Protein AF-A0A450Y9B8-F1 (afdb_monomer_lite)

InterPro domains:
  IPR002560 Transposase IS204/IS1001/IS1096/IS1165, DDE domain [PF01610] (8-61)

Secondary structure (DSSP, 8-state):
--THHHHHHHHHHHHHHHHHHHHHSS-HHHHHHHHHHHH-HHHHHHHHHTT--SHHHHHHHHHHHHHHHHHHHHHHHHS---S-----

Foldseek 3Di:
DDPPVCVVVVVVVVLVVVLVVQCPDPDPVSVVVSVVCVVPVPVVVVCVVVVPDCVVVVVVVVVVVVVVVVVVVVVVVPDPDPPPPPDD

pLDDT: mean 72.21, std 13.55, range [35.41, 87.81]

Structure (mmCIF, N/CA/C/O backbone):
data_AF-A0A450Y9B8-F1
#
_entry.id   AF-A0A450Y9B8-F1
#
loop_
_atom_site.group_PDB
_atom_site.id
_atom_site.type_symbol
_atom_site.label_atom_id
_atom_site.label_alt_id
_atom_site.label_comp_id
_atom_site.label_asym_id
_atom_site.label_entity_id
_atom_site.label_seq_id
_atom_site.pdbx_PDB_ins_code
_atom_site.Cartn_x
_atom_site.Cartn_y
_atom_site.Cartn_z
_atom_site.occupancy
_atom_site.B_iso_or_equiv
_atom_site.auth_seq_id
_atom_site.auth_comp_id
_atom_site.auth_asym_id
_atom_site.auth_atom_id
_atom_site.pdbx_PDB_model_num
ATOM 1 N N . MET A 1 1 ? 11.934 1.276 -33.302 1.00 37.69 1 MET A N 1
ATOM 2 C CA . MET A 1 1 ? 10.630 1.398 -32.605 1.00 37.69 1 MET A CA 1
ATOM 3 C C . MET A 1 1 ? 10.841 1.046 -31.139 1.00 37.69 1 MET A C 1
ATOM 5 O O . MET A 1 1 ? 11.287 -0.053 -30.847 1.00 37.69 1 MET A O 1
ATOM 9 N N . SER A 1 2 ? 10.665 2.012 -30.235 1.00 44.12 2 SER A N 1
ATOM 10 C CA . SER A 1 2 ? 11.125 1.902 -28.844 1.00 44.12 2 SER A CA 1
ATOM 11 C C . SER A 1 2 ? 10.138 1.102 -27.980 1.00 44.12 2 SER A C 1
ATOM 13 O O . SER A 1 2 ? 9.040 1.571 -27.680 1.00 44.12 2 SER A O 1
ATOM 15 N N . LEU A 1 3 ? 10.531 -0.109 -27.569 1.00 55.53 3 LEU A N 1
ATOM 16 C CA . LEU A 1 3 ? 9.759 -1.017 -26.698 1.00 55.53 3 LEU A CA 1
ATOM 17 C C . LEU A 1 3 ? 9.500 -0.446 -25.285 1.00 55.53 3 LEU A C 1
ATOM 19 O O . LEU A 1 3 ? 8.633 -0.930 -24.560 1.00 55.53 3 LEU A O 1
ATOM 23 N N . MET A 1 4 ? 10.188 0.632 -24.902 1.00 51.66 4 MET A N 1
ATOM 24 C CA . MET A 1 4 ? 10.120 1.220 -23.560 1.00 51.66 4 MET A CA 1
ATOM 25 C C . MET A 1 4 ? 8.829 2.030 -23.299 1.00 51.66 4 MET A C 1
ATOM 27 O O . MET A 1 4 ? 8.431 2.220 -22.149 1.00 51.66 4 MET A O 1
ATOM 31 N N . GLY A 1 5 ? 8.127 2.465 -24.356 1.00 53.12 5 GLY A N 1
ATOM 32 C CA . GLY A 1 5 ? 6.864 3.217 -24.254 1.00 53.12 5 GLY A CA 1
ATOM 33 C C . GLY A 1 5 ? 5.619 2.347 -24.025 1.00 53.12 5 GLY A C 1
ATOM 34 O O . GLY A 1 5 ? 4.650 2.790 -23.393 1.00 53.12 5 GLY A O 1
ATOM 35 N N . LEU A 1 6 ? 5.647 1.087 -24.480 1.00 55.47 6 LEU A N 1
ATOM 36 C CA . LEU A 1 6 ? 4.541 0.144 -24.286 1.00 55.47 6 LEU A CA 1
ATOM 37 C C . LEU A 1 6 ? 4.453 -0.333 -22.832 1.00 55.47 6 LEU A C 1
ATOM 39 O O . LEU A 1 6 ? 3.359 -0.355 -22.278 1.00 55.47 6 LEU A O 1
ATOM 43 N N . CYS A 1 7 ? 5.574 -0.609 -22.160 1.00 64.69 7 CYS A N 1
ATOM 44 C CA . CYS A 1 7 ? 5.552 -1.112 -20.780 1.00 64.69 7 CYS A CA 1
ATOM 45 C C . CYS A 1 7 ? 4.909 -0.126 -19.790 1.00 64.69 7 CYS A C 1
ATOM 47 O O . CYS A 1 7 ? 4.088 -0.520 -18.961 1.00 64.69 7 CYS A O 1
ATOM 49 N N . ARG A 1 8 ? 5.218 1.175 -19.894 1.00 70.06 8 ARG A N 1
ATOM 50 C CA . ARG A 1 8 ? 4.694 2.190 -18.960 1.00 70.06 8 ARG A CA 1
ATOM 51 C C . ARG A 1 8 ? 3.206 2.478 -19.179 1.00 70.06 8 ARG A C 1
ATOM 53 O O . ARG A 1 8 ? 2.462 2.681 -18.217 1.00 70.06 8 ARG A O 1
ATOM 60 N N . SER A 1 9 ? 2.762 2.484 -20.435 1.00 78.62 9 SER A N 1
ATOM 61 C CA . SER A 1 9 ? 1.354 2.687 -20.791 1.00 78.62 9 SER A CA 1
ATOM 62 C C . SER A 1 9 ? 0.495 1.462 -20.451 1.00 78.62 9 SER A C 1
ATOM 64 O O . SER A 1 9 ? -0.586 1.620 -19.876 1.00 78.62 9 SER A O 1
ATOM 66 N N . TRP A 1 10 ? 1.002 0.248 -20.687 1.00 86.19 10 TRP A N 1
ATOM 67 C CA . TRP A 1 10 ? 0.351 -1.001 -20.284 1.00 86.19 10 TRP A CA 1
ATOM 68 C C . TRP A 1 10 ? 0.258 -1.158 -18.770 1.00 86.19 10 TRP A C 1
ATOM 70 O O . TRP A 1 10 ? -0.823 -1.464 -18.270 1.00 86.19 10 TRP A O 1
ATOM 80 N N . ALA A 1 11 ? 1.333 -0.869 -18.032 1.00 82.88 11 ALA A N 1
ATOM 81 C CA . ALA A 1 11 ? 1.319 -0.904 -16.571 1.00 82.88 11 ALA A CA 1
ATOM 82 C C . ALA A 1 11 ? 0.248 0.037 -16.000 1.00 82.88 11 ALA A C 1
ATOM 84 O O . ALA A 1 11 ? -0.551 -0.363 -15.156 1.00 82.88 11 ALA A O 1
ATOM 85 N N . ARG A 1 12 ? 0.148 1.264 -16.530 1.00 82.38 12 ARG A N 1
ATOM 86 C CA . ARG A 1 12 ? -0.895 2.223 -16.134 1.00 82.38 12 ARG A CA 1
ATOM 87 C C . ARG A 1 12 ? -2.302 1.708 -16.450 1.00 82.38 12 ARG A C 1
ATOM 89 O O . ARG A 1 12 ? -3.212 1.879 -15.640 1.00 82.38 12 ARG A O 1
ATOM 96 N N . LYS A 1 13 ? -2.499 1.087 -17.616 1.00 87.19 13 LYS A N 1
ATOM 97 C CA . LYS A 1 13 ? -3.802 0.552 -18.042 1.00 87.19 13 LYS A CA 1
ATOM 98 C C . LYS A 1 13 ? -4.227 -0.645 -17.186 1.00 87.19 13 LYS A C 1
ATOM 100 O O . LYS A 1 13 ? -5.370 -0.696 -16.738 1.00 87.19 13 LYS A O 1
ATOM 105 N N . ALA A 1 14 ? -3.300 -1.557 -16.902 1.00 86.19 14 ALA A N 1
ATOM 106 C CA . ALA A 1 14 ? -3.511 -2.693 -16.011 1.00 86.19 14 ALA A CA 1
ATOM 107 C C . ALA A 1 14 ? -3.818 -2.239 -14.575 1.00 86.19 14 ALA A C 1
ATOM 109 O O . ALA A 1 14 ? -4.774 -2.724 -13.972 1.00 86.19 14 ALA A O 1
ATOM 110 N N . TRP A 1 15 ? -3.077 -1.249 -14.065 1.00 84.50 15 TRP A N 1
ATOM 111 C CA . TRP A 1 15 ? -3.293 -0.653 -12.745 1.00 84.50 15 TRP A CA 1
ATOM 112 C C . TRP A 1 15 ? -4.695 -0.049 -12.605 1.00 84.50 15 TRP A C 1
ATOM 114 O O . TRP A 1 15 ? -5.443 -0.417 -11.699 1.00 84.50 15 TRP A O 1
ATOM 124 N N . LYS A 1 16 ? -5.106 0.793 -13.563 1.00 86.00 16 LYS A N 1
ATOM 125 C CA . LYS A 1 16 ? -6.456 1.383 -13.595 1.00 86.00 16 LYS A CA 1
ATOM 126 C C . LYS A 1 16 ? -7.556 0.323 -13.669 1.00 86.00 16 LYS A C 1
ATOM 128 O O . LYS A 1 16 ? -8.558 0.418 -12.964 1.00 86.00 16 LYS A O 1
ATOM 133 N N . ARG A 1 17 ? -7.368 -0.709 -14.498 1.00 87.81 17 ARG A N 1
ATOM 134 C CA . ARG A 1 17 ? -8.324 -1.819 -14.622 1.00 87.81 17 ARG A CA 1
ATOM 135 C C . ARG A 1 17 ? -8.466 -2.589 -13.308 1.00 87.81 17 ARG A C 1
ATOM 137 O O . ARG A 1 17 ? -9.583 -2.949 -12.943 1.00 87.81 17 ARG A O 1
ATOM 144 N N . ARG A 1 18 ? -7.363 -2.807 -12.588 1.00 82.31 18 ARG A N 1
ATOM 145 C CA . ARG A 1 18 ? -7.365 -3.497 -11.294 1.00 82.31 18 ARG A CA 1
ATOM 146 C C . ARG A 1 18 ? -8.063 -2.670 -10.215 1.00 82.31 18 ARG A C 1
ATOM 148 O O . ARG A 1 18 ? -8.951 -3.199 -9.561 1.00 82.31 18 ARG A O 1
ATOM 155 N N . LEU A 1 19 ? -7.757 -1.375 -10.106 1.00 81.75 19 LEU A N 1
ATOM 156 C CA . LEU A 1 19 ? -8.426 -0.460 -9.169 1.00 81.75 19 LEU A CA 1
ATOM 157 C C . LEU A 1 19 ? -9.936 -0.360 -9.419 1.00 81.75 19 LEU A C 1
ATOM 159 O O . LEU A 1 19 ? -10.723 -0.458 -8.482 1.00 81.75 19 LEU A O 1
ATOM 163 N N . SER A 1 20 ? -10.359 -0.271 -10.683 1.00 84.38 20 SER A N 1
ATOM 164 C CA . SER A 1 20 ? -11.783 -0.293 -11.053 1.00 84.38 20 SER A CA 1
ATOM 165 C C . SER A 1 20 ? -12.486 -1.596 -10.645 1.00 84.38 20 SER A C 1
ATOM 167 O O . SER A 1 20 ? -13.681 -1.599 -10.344 1.00 84.38 20 SER A O 1
ATOM 169 N N . TRP A 1 21 ? -11.773 -2.722 -10.635 1.00 85.50 21 TRP A N 1
ATOM 170 C CA . TRP A 1 21 ? -12.305 -3.991 -10.137 1.00 85.50 21 TRP A CA 1
ATOM 171 C C . TRP A 1 21 ? -12.405 -3.983 -8.605 1.00 85.50 21 TRP A C 1
ATOM 173 O O . TRP A 1 21 ? -13.456 -4.299 -8.058 1.00 85.50 21 TRP A O 1
ATOM 183 N N . THR A 1 22 ? -11.367 -3.501 -7.919 1.00 83.19 22 THR A N 1
ATOM 184 C CA . THR A 1 22 ? -11.320 -3.368 -6.455 1.00 83.19 22 THR A CA 1
ATOM 185 C C . THR A 1 22 ? -12.418 -2.453 -5.899 1.00 83.19 22 THR A C 1
ATOM 187 O O . THR A 1 22 ? -13.048 -2.786 -4.899 1.00 83.19 22 THR A O 1
ATOM 190 N N . MET A 1 23 ? -12.709 -1.330 -6.562 1.00 80.44 23 MET A N 1
ATOM 191 C CA . MET A 1 23 ? -13.760 -0.394 -6.131 1.00 80.44 23 MET A CA 1
ATOM 192 C C . MET A 1 23 ? -15.180 -0.966 -6.267 1.00 80.44 23 MET A C 1
ATOM 194 O O . MET A 1 23 ? -16.098 -0.505 -5.585 1.00 80.44 23 MET A O 1
ATOM 198 N N . ARG A 1 24 ? -15.366 -1.996 -7.104 1.00 82.19 24 ARG A N 1
ATOM 199 C CA . ARG A 1 24 ? -16.636 -2.725 -7.244 1.00 82.19 24 ARG A CA 1
ATOM 200 C C . ARG A 1 24 ? -16.850 -3.787 -6.164 1.00 82.19 24 ARG A C 1
ATOM 202 O O . ARG A 1 24 ? -17.975 -4.252 -6.004 1.00 82.19 24 ARG A O 1
ATOM 209 N N . CYS A 1 25 ? -15.820 -4.156 -5.402 1.00 82.88 25 CYS A N 1
ATOM 210 C CA . CYS A 1 25 ? -15.967 -5.095 -4.291 1.00 82.88 25 CYS A CA 1
ATOM 211 C C . CYS A 1 25 ? -16.857 -4.499 -3.188 1.00 82.88 25 CYS A C 1
ATOM 213 O O . CYS A 1 25 ? -16.775 -3.313 -2.887 1.00 82.88 25 CYS A O 1
ATOM 215 N N . ARG A 1 26 ? -17.683 -5.321 -2.529 1.00 78.38 26 ARG A N 1
ATOM 216 C CA . ARG A 1 26 ? -18.584 -4.873 -1.444 1.00 78.38 26 ARG A CA 1
ATOM 217 C C . ARG A 1 26 ? -17.868 -4.616 -0.108 1.00 78.38 26 ARG A C 1
ATOM 219 O O . ARG A 1 26 ? -18.485 -4.163 0.845 1.00 78.38 26 ARG A O 1
ATOM 226 N N . PHE A 1 27 ? -16.568 -4.899 -0.042 1.00 83.12 27 PHE A N 1
ATOM 227 C CA . PHE A 1 27 ? -15.745 -4.740 1.151 1.00 83.12 27 PHE A CA 1
ATOM 228 C C . PHE A 1 27 ? -15.231 -3.296 1.260 1.00 83.12 27 PHE A C 1
ATOM 230 O O . PHE A 1 27 ? -14.257 -2.910 0.612 1.00 83.12 27 PHE A O 1
ATOM 237 N N . GLU A 1 28 ? -15.876 -2.495 2.107 1.00 82.56 28 GLU A N 1
ATOM 238 C CA . GLU A 1 28 ? -15.454 -1.126 2.426 1.00 82.56 28 GLU A CA 1
ATOM 239 C C . GLU A 1 28 ? -13.981 -0.975 2.836 1.00 82.56 28 GLU A C 1
ATOM 241 O O . GLU A 1 28 ? -13.338 -0.045 2.336 1.00 82.56 28 GLU A O 1
ATOM 246 N N . PRO A 1 29 ? -13.376 -1.862 3.658 1.00 83.25 29 PRO A N 1
ATOM 247 C CA . PRO A 1 29 ? -11.984 -1.658 4.048 1.00 83.25 29 PRO A CA 1
ATOM 248 C C . PRO A 1 29 ? -11.026 -1.828 2.861 1.00 83.25 29 PRO A C 1
ATOM 250 O O . PRO A 1 29 ? -10.021 -1.127 2.784 1.00 83.25 29 PRO A O 1
ATOM 253 N N . ILE A 1 30 ? -11.368 -2.663 1.874 1.00 83.38 30 ILE A N 1
ATOM 254 C CA . ILE A 1 30 ? -10.570 -2.818 0.648 1.00 83.38 30 ILE A CA 1
ATOM 255 C C . ILE A 1 30 ? -10.640 -1.544 -0.210 1.00 83.38 30 ILE A C 1
ATOM 257 O O . ILE A 1 30 ? -9.624 -1.115 -0.760 1.00 83.38 30 ILE A O 1
ATOM 261 N N . LYS A 1 31 ? -11.808 -0.891 -0.282 1.00 86.31 31 LYS A N 1
ATOM 262 C CA . LYS A 1 31 ? -11.948 0.407 -0.964 1.00 86.31 31 LYS A CA 1
ATOM 263 C C . LYS A 1 31 ? -11.118 1.491 -0.284 1.00 86.31 31 LYS A C 1
ATOM 265 O O . LYS A 1 31 ? -10.463 2.279 -0.961 1.00 86.31 31 LYS A O 1
ATOM 270 N N . LYS A 1 32 ? -11.111 1.505 1.052 1.00 86.12 32 LYS A N 1
ATOM 271 C CA . LYS A 1 32 ? -10.321 2.456 1.840 1.00 86.12 32 LYS A CA 1
ATOM 272 C C . LYS A 1 32 ? -8.825 2.295 1.570 1.00 86.12 32 LYS A C 1
ATOM 274 O O . LYS A 1 32 ? -8.156 3.289 1.311 1.00 86.12 32 LYS A O 1
ATOM 279 N N . VAL A 1 33 ? -8.333 1.055 1.530 1.00 84.19 33 VAL A N 1
ATOM 280 C CA . VAL A 1 33 ? -6.936 0.756 1.173 1.00 84.19 33 VAL A CA 1
ATOM 281 C C . VAL A 1 33 ? -6.615 1.220 -0.250 1.00 84.19 33 VAL A C 1
ATOM 2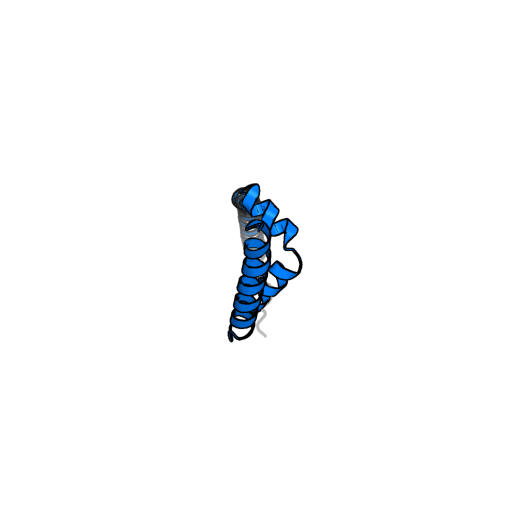83 O O . VAL A 1 33 ? -5.602 1.884 -0.467 1.00 84.19 33 VAL A O 1
ATOM 286 N N . ALA A 1 34 ? -7.491 0.944 -1.220 1.00 83.81 34 ALA A N 1
ATOM 287 C CA . ALA A 1 34 ? -7.300 1.407 -2.594 1.00 83.81 34 ALA A CA 1
ATOM 288 C C . ALA A 1 34 ? -7.198 2.941 -2.678 1.00 83.81 34 ALA A C 1
ATOM 290 O O . ALA A 1 34 ? -6.301 3.454 -3.343 1.00 83.81 34 ALA A O 1
ATOM 291 N N . LYS A 1 35 ? -8.044 3.663 -1.934 1.00 84.62 35 LYS A N 1
ATOM 292 C CA . LYS A 1 35 ? -8.018 5.128 -1.868 1.00 84.62 35 LYS A CA 1
ATOM 293 C C . LYS A 1 35 ? -6.721 5.660 -1.249 1.00 84.62 35 LYS A C 1
ATOM 295 O O . LYS A 1 35 ? -6.094 6.544 -1.817 1.00 84.62 35 LYS A O 1
ATOM 300 N N . THR A 1 36 ? -6.254 5.059 -0.153 1.00 85.19 36 THR A N 1
ATOM 301 C CA . THR A 1 36 ? -4.972 5.451 0.461 1.00 85.19 36 THR A CA 1
ATOM 302 C C . THR A 1 36 ? -3.774 5.200 -0.457 1.00 85.19 36 THR A C 1
ATOM 304 O O . THR A 1 36 ? -2.808 5.960 -0.435 1.00 85.19 36 THR A O 1
ATOM 307 N N . ILE A 1 37 ? -3.839 4.163 -1.300 1.00 84.56 37 ILE A N 1
ATOM 308 C CA . ILE A 1 37 ? -2.799 3.879 -2.296 1.00 84.56 37 ILE A CA 1
ATOM 309 C C . ILE A 1 37 ? -2.794 4.941 -3.407 1.00 84.56 37 ILE A C 1
ATOM 311 O O . ILE A 1 37 ? -1.725 5.310 -3.891 1.00 84.56 37 ILE A O 1
ATOM 315 N N . GLU A 1 38 ? -3.966 5.442 -3.806 1.00 82.00 38 GLU A N 1
ATOM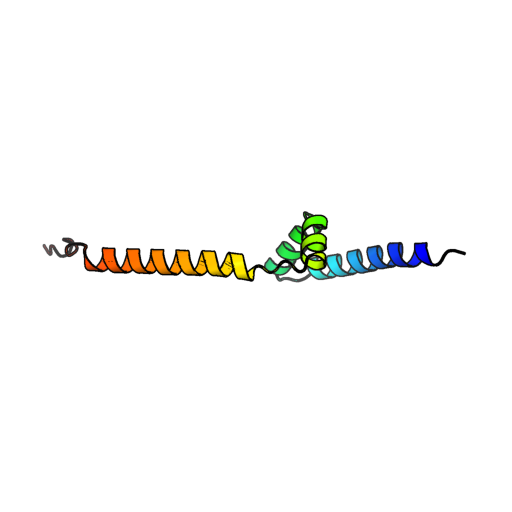 316 C CA . GLU A 1 38 ? -4.095 6.526 -4.787 1.00 82.00 38 GLU A CA 1
ATOM 317 C C . GLU A 1 38 ? -3.655 7.892 -4.236 1.00 82.00 38 GLU A C 1
ATOM 31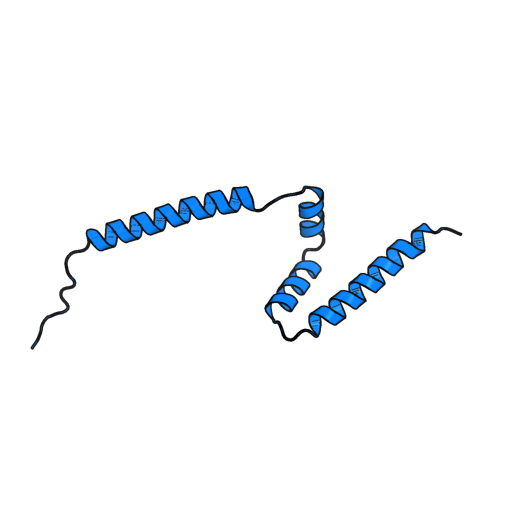9 O O . GLU A 1 38 ? -3.058 8.672 -4.976 1.00 82.00 38 GLU A O 1
ATOM 324 N N . GLU A 1 39 ? -3.904 8.170 -2.953 1.00 87.81 39 GLU A N 1
ATOM 325 C CA . GLU A 1 39 ? -3.532 9.428 -2.285 1.00 87.81 39 GLU A CA 1
ATOM 326 C C . GLU A 1 39 ? -2.029 9.501 -1.955 1.00 87.81 39 GLU A C 1
ATOM 328 O O . GLU A 1 39 ? -1.419 10.568 -2.054 1.00 87.81 39 GLU A O 1
ATOM 333 N N . HIS A 1 40 ? -1.400 8.368 -1.611 1.00 86.44 40 HIS A N 1
ATOM 334 C CA . HIS A 1 40 ? 0.005 8.311 -1.183 1.00 86.44 40 HIS A CA 1
ATOM 335 C C . HIS A 1 40 ? 0.876 7.312 -1.972 1.00 86.44 40 HIS A C 1
ATOM 337 O O . HIS A 1 40 ? 1.626 6.531 -1.374 1.00 86.44 40 HIS A O 1
ATOM 343 N N . PRO A 1 41 ? 0.870 7.344 -3.317 1.00 80.88 41 PRO A N 1
ATOM 344 C CA . PRO A 1 41 ? 1.587 6.360 -4.128 1.00 80.88 41 PRO A CA 1
ATOM 345 C C . PRO A 1 41 ? 3.103 6.426 -3.911 1.00 80.88 41 PRO A C 1
ATOM 347 O O . PRO A 1 41 ? 3.785 5.404 -3.935 1.00 80.88 41 PRO A O 1
ATOM 350 N N . TRP A 1 42 ? 3.635 7.624 -3.656 1.00 83.81 42 TRP A N 1
ATOM 351 C CA . TRP A 1 42 ? 5.068 7.847 -3.471 1.00 83.81 42 TRP A CA 1
ATOM 352 C C . TRP A 1 42 ? 5.586 7.265 -2.152 1.00 83.81 42 TRP A C 1
ATOM 354 O O . TRP A 1 42 ? 6.614 6.593 -2.139 1.00 83.81 42 TRP A O 1
ATOM 364 N N . GLY A 1 43 ? 4.850 7.461 -1.053 1.00 83.31 43 GLY A N 1
ATOM 365 C CA . GLY A 1 43 ? 5.232 6.942 0.262 1.00 83.31 43 GLY A CA 1
ATOM 366 C C . GLY A 1 43 ? 5.243 5.415 0.304 1.00 83.31 43 GLY A C 1
ATOM 367 O O . GLY A 1 43 ? 6.158 4.817 0.862 1.00 83.31 43 GLY A O 1
ATOM 368 N N . ILE A 1 44 ? 4.276 4.780 -0.360 1.00 82.50 44 ILE A N 1
ATOM 369 C CA . ILE A 1 44 ? 4.158 3.318 -0.414 1.00 82.50 44 ILE A CA 1
ATOM 370 C C . ILE A 1 44 ? 5.254 2.710 -1.289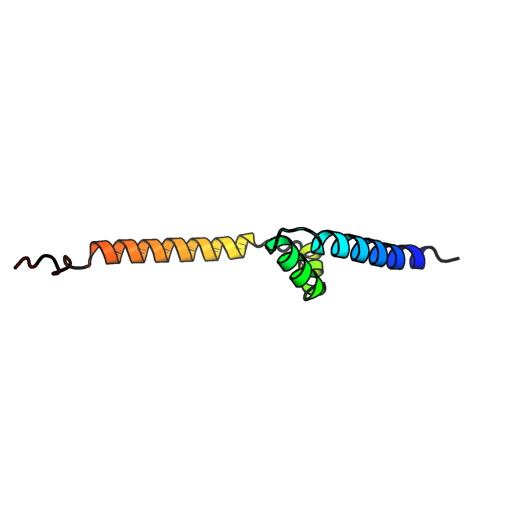 1.00 82.50 44 ILE A C 1
ATOM 372 O O . ILE A 1 44 ? 5.897 1.744 -0.883 1.00 82.50 44 ILE A O 1
ATOM 376 N N . LEU A 1 45 ? 5.506 3.287 -2.468 1.00 81.12 45 LEU A N 1
ATOM 377 C CA . LEU A 1 45 ? 6.606 2.842 -3.326 1.00 81.12 45 LEU A CA 1
ATOM 378 C C . LEU A 1 45 ? 7.948 2.967 -2.605 1.00 81.12 45 LEU A C 1
ATOM 380 O O . LEU A 1 45 ? 8.749 2.036 -2.645 1.00 81.12 45 LEU A O 1
ATOM 384 N N . ASN A 1 46 ? 8.159 4.072 -1.892 1.00 82.44 46 ASN A N 1
ATOM 385 C CA . ASN A 1 46 ? 9.377 4.279 -1.127 1.00 82.44 46 ASN A CA 1
ATOM 386 C C . ASN A 1 46 ? 9.501 3.282 0.038 1.00 82.44 46 ASN A C 1
ATOM 388 O O . ASN A 1 46 ? 10.566 2.711 0.234 1.00 82.44 46 ASN A O 1
ATOM 392 N N . ALA A 1 47 ? 8.413 2.991 0.757 1.00 80.06 47 ALA A N 1
ATOM 393 C CA . ALA A 1 47 ? 8.404 1.990 1.825 1.00 80.06 47 ALA A CA 1
ATOM 394 C C . ALA A 1 47 ? 8.727 0.572 1.316 1.00 80.06 47 ALA A C 1
ATOM 396 O O . ALA A 1 47 ? 9.453 -0.163 1.982 1.00 80.06 47 ALA A O 1
ATOM 397 N N . ILE A 1 48 ? 8.243 0.201 0.123 1.00 77.88 48 ILE A N 1
ATOM 398 C CA . ILE A 1 48 ? 8.550 -1.091 -0.513 1.00 77.88 48 ILE A CA 1
ATOM 399 C C . ILE A 1 48 ? 10.020 -1.151 -0.948 1.00 77.88 48 ILE A C 1
ATOM 401 O O . ILE A 1 48 ? 10.699 -2.137 -0.666 1.00 77.88 48 ILE A O 1
ATOM 405 N N . VAL A 1 49 ? 10.522 -0.103 -1.610 1.00 78.62 49 VAL A N 1
ATOM 406 C CA . VAL A 1 49 ? 11.916 -0.030 -2.089 1.00 78.62 49 VAL A CA 1
ATOM 407 C C . VAL A 1 49 ? 12.900 -0.051 -0.922 1.00 78.62 49 VAL A C 1
ATOM 409 O O . VAL A 1 49 ? 13.878 -0.793 -0.951 1.00 78.62 49 VAL A O 1
ATOM 412 N N . LEU A 1 50 ? 12.608 0.713 0.130 1.00 79.56 50 LEU A N 1
ATOM 413 C CA . LEU A 1 50 ? 13.419 0.782 1.343 1.00 79.56 50 LEU A CA 1
ATOM 414 C C . LEU A 1 50 ? 13.167 -0.399 2.299 1.00 79.56 50 LEU A C 1
ATOM 416 O O . LEU A 1 50 ? 13.802 -0.463 3.348 1.00 79.56 50 LEU A O 1
ATOM 420 N N . LYS A 1 51 ? 12.253 -1.326 1.957 1.00 73.38 51 LYS A N 1
ATOM 421 C CA . LYS A 1 51 ? 11.824 -2.467 2.792 1.00 73.38 51 LYS A CA 1
ATOM 422 C C . LYS A 1 51 ? 11.517 -2.064 4.241 1.00 73.38 51 LYS A C 1
ATOM 424 O O . LYS A 1 51 ? 11.850 -2.780 5.186 1.00 73.38 51 LYS A O 1
ATOM 429 N N . VAL A 1 52 ? 10.886 -0.907 4.424 1.00 69.38 52 VAL A N 1
ATOM 430 C CA . VAL A 1 52 ? 10.571 -0.377 5.754 1.00 69.38 52 VAL A CA 1
ATOM 431 C C . VAL A 1 52 ? 9.387 -1.156 6.317 1.00 69.38 52 VAL A C 1
ATOM 433 O O . VAL A 1 52 ? 8.267 -1.061 5.819 1.00 69.38 52 VAL A O 1
ATOM 436 N N . GLY A 1 53 ? 9.650 -1.957 7.347 1.00 69.25 53 GLY A N 1
ATOM 437 C CA . GLY A 1 53 ? 8.634 -2.704 8.084 1.00 69.25 53 GLY A CA 1
ATOM 438 C C . GLY A 1 53 ? 8.138 -1.945 9.314 1.00 69.25 53 GLY A C 1
ATOM 439 O O . GLY A 1 53 ? 8.886 -1.195 9.937 1.00 69.25 53 GLY A O 1
ATOM 440 N N . ASN A 1 54 ? 6.888 -2.191 9.712 1.00 68.69 54 ASN A N 1
ATOM 441 C CA . ASN A 1 54 ? 6.290 -1.591 10.911 1.00 68.69 54 ASN A CA 1
ATOM 442 C C . ASN A 1 54 ? 6.752 -2.259 12.225 1.00 68.69 54 ASN A C 1
ATOM 444 O O . ASN A 1 54 ? 6.391 -1.803 13.303 1.00 68.69 54 ASN A O 1
ATOM 448 N N . GLY A 1 55 ? 7.570 -3.317 12.157 1.00 71.38 55 GLY A N 1
ATOM 449 C CA . GLY A 1 55 ? 7.984 -4.118 13.317 1.00 71.38 55 GLY A CA 1
ATOM 450 C C . GLY A 1 55 ? 8.594 -3.312 14.477 1.00 71.38 55 GLY A C 1
ATOM 451 O O . GLY A 1 55 ? 8.145 -3.473 15.613 1.00 71.38 55 GLY A O 1
ATOM 452 N N . PRO A 1 56 ? 9.553 -2.395 14.238 1.00 71.56 56 PRO A N 1
ATOM 453 C CA . PRO A 1 56 ? 10.096 -1.548 15.302 1.00 71.56 56 PRO A CA 1
ATOM 454 C C . PRO A 1 56 ? 9.046 -0.619 15.931 1.00 71.56 56 PRO A C 1
ATOM 456 O O . PRO A 1 56 ? 8.994 -0.466 17.152 1.00 71.56 56 PRO A O 1
ATOM 459 N N . ALA A 1 57 ? 8.172 -0.025 15.113 1.00 71.25 57 ALA A N 1
ATOM 460 C CA . ALA A 1 57 ? 7.116 0.867 15.586 1.00 71.25 57 ALA A CA 1
ATOM 461 C C . ALA A 1 57 ? 6.039 0.112 16.390 1.00 71.25 57 ALA A C 1
ATOM 463 O O . ALA A 1 57 ? 5.577 0.600 17.426 1.00 71.25 57 ALA A O 1
ATOM 464 N N . GLU A 1 58 ? 5.689 -1.104 15.963 1.00 73.12 58 GLU A N 1
ATOM 465 C CA . GLU A 1 58 ? 4.768 -2.004 16.664 1.00 73.12 58 GLU A CA 1
ATOM 466 C C . GLU A 1 58 ? 5.338 -2.481 17.996 1.00 73.12 58 GLU A C 1
ATOM 468 O O . GLU A 1 58 ? 4.606 -2.503 18.982 1.00 73.12 58 GLU A O 1
ATOM 473 N N . GLY A 1 59 ? 6.642 -2.770 18.071 1.00 74.25 59 GLY A N 1
ATOM 474 C CA . GLY A 1 59 ? 7.310 -3.128 19.326 1.00 74.25 59 GLY A CA 1
ATOM 475 C C . GLY A 1 59 ? 7.227 -2.013 20.375 1.00 74.25 59 GLY A C 1
ATOM 476 O O . GLY A 1 59 ? 6.879 -2.254 21.534 1.00 74.25 59 GLY A O 1
ATOM 477 N N . ILE A 1 60 ? 7.457 -0.764 19.960 1.00 78.25 60 ILE A N 1
ATOM 478 C CA . ILE A 1 60 ? 7.346 0.409 20.843 1.00 78.25 60 ILE A CA 1
ATOM 479 C C . ILE A 1 60 ? 5.890 0.635 21.281 1.00 78.25 60 ILE A C 1
ATOM 481 O O . ILE A 1 60 ? 5.630 0.979 22.438 1.00 78.25 60 ILE A O 1
ATOM 485 N N . ALA A 1 61 ? 4.926 0.455 20.376 1.00 78.00 61 ALA A N 1
ATOM 486 C CA . ALA A 1 61 ? 3.506 0.575 20.697 1.00 78.00 61 ALA A CA 1
ATOM 487 C C . ALA A 1 61 ? 3.025 -0.544 21.638 1.00 78.00 61 ALA A C 1
ATOM 489 O O . ALA A 1 61 ? 2.274 -0.272 22.577 1.00 78.00 61 ALA A O 1
ATOM 490 N N . ALA A 1 62 ? 3.490 -1.778 21.434 1.00 77.06 62 ALA A N 1
ATOM 491 C CA . ALA A 1 62 ? 3.173 -2.926 22.275 1.00 77.06 62 ALA A CA 1
ATOM 492 C C . ALA A 1 62 ? 3.701 -2.734 23.702 1.00 77.06 62 ALA A C 1
ATOM 494 O O . ALA A 1 62 ? 2.941 -2.886 24.654 1.00 77.06 62 ALA A O 1
ATOM 495 N N . SER A 1 63 ? 4.957 -2.303 23.854 1.00 77.56 63 SER A N 1
ATOM 496 C CA . SER A 1 63 ? 5.546 -2.009 25.167 1.00 77.56 63 SER A CA 1
ATOM 497 C C . S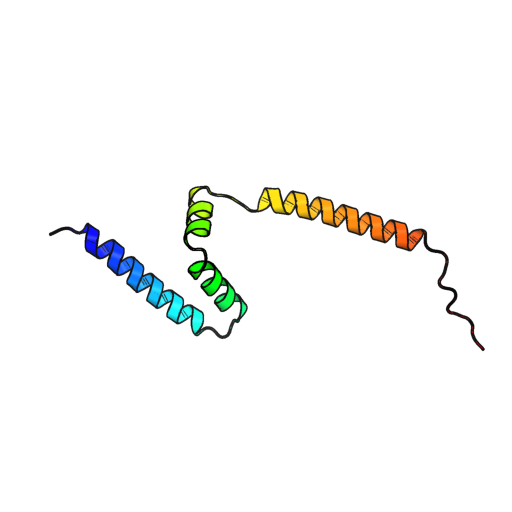ER A 1 63 ? 4.769 -0.922 25.921 1.00 77.56 63 SER A C 1
ATOM 499 O O . SER A 1 63 ? 4.390 -1.110 27.081 1.00 77.56 63 SER A O 1
ATOM 501 N N . ARG A 1 64 ? 4.426 0.186 25.244 1.00 77.25 64 ARG A N 1
ATOM 502 C CA . ARG A 1 64 ? 3.590 1.249 25.830 1.00 77.25 64 ARG A CA 1
ATOM 503 C C . ARG A 1 64 ? 2.213 0.742 26.260 1.00 77.25 64 ARG A C 1
ATOM 505 O O . ARG A 1 64 ? 1.774 1.058 27.362 1.00 77.25 64 ARG A O 1
ATOM 512 N N . ARG A 1 65 ? 1.556 -0.071 25.428 1.00 73.06 65 ARG A N 1
ATOM 513 C CA . ARG A 1 65 ? 0.237 -0.649 25.728 1.00 73.06 65 ARG A CA 1
ATOM 514 C C . ARG A 1 65 ? 0.277 -1.641 26.892 1.00 73.06 65 ARG A C 1
ATOM 516 O O . ARG A 1 65 ? -0.657 -1.673 27.689 1.00 73.06 65 ARG A O 1
ATOM 523 N N . SER A 1 66 ? 1.336 -2.437 27.014 1.00 73.50 66 SER A N 1
ATOM 524 C CA . SER A 1 66 ? 1.523 -3.330 28.164 1.00 73.50 66 SER A CA 1
ATOM 525 C C . SER A 1 66 ? 1.693 -2.539 29.461 1.00 73.50 66 SER A C 1
ATOM 527 O O . SER A 1 66 ? 1.134 -2.912 30.489 1.00 73.50 66 SER A O 1
ATOM 529 N N . LYS A 1 67 ? 2.402 -1.406 29.407 1.00 74.81 67 LYS A N 1
ATOM 530 C CA . LYS A 1 67 ? 2.640 -0.549 30.573 1.00 74.81 67 LYS A CA 1
ATOM 531 C C . LYS A 1 67 ? 1.389 0.219 31.014 1.00 74.81 67 LYS A C 1
ATOM 533 O O . LYS A 1 67 ? 1.155 0.322 32.213 1.00 74.81 67 LYS A O 1
ATOM 538 N N . SER A 1 68 ? 0.555 0.682 30.077 1.00 73.50 68 SER A N 1
ATOM 539 C CA . SER A 1 68 ? -0.737 1.301 30.413 1.00 73.50 68 SER A CA 1
ATOM 540 C C . SER A 1 68 ? -1.701 0.294 31.046 1.00 73.50 68 SER A C 1
ATOM 542 O O . SER A 1 68 ? -2.257 0.581 32.096 1.00 73.50 68 SER A O 1
ATOM 544 N N . LYS A 1 69 ? -1.803 -0.928 30.498 1.00 71.12 69 LYS A N 1
ATOM 545 C CA . LYS A 1 69 ? -2.613 -2.005 31.098 1.00 71.12 69 LYS A CA 1
ATOM 546 C C . LYS A 1 69 ? -2.155 -2.383 32.510 1.00 71.12 69 LYS A C 1
ATOM 548 O O . LYS A 1 69 ? -2.988 -2.690 33.361 1.00 71.12 69 LYS A O 1
ATOM 553 N N . ALA A 1 70 ? -0.844 -2.375 32.756 1.00 66.50 70 ALA A N 1
ATOM 554 C CA . ALA A 1 70 ? -0.297 -2.609 34.088 1.00 66.50 70 ALA A CA 1
ATOM 555 C C . ALA A 1 70 ? -0.671 -1.470 35.051 1.00 66.50 70 ALA A C 1
ATOM 557 O O . ALA A 1 70 ? -1.088 -1.743 36.170 1.00 66.50 70 ALA A O 1
ATOM 558 N N . GLY A 1 71 ? -0.605 -0.214 34.598 1.00 62.72 71 GLY A N 1
ATOM 559 C CA . GLY A 1 71 ? -1.070 0.951 35.357 1.00 62.72 71 GLY A CA 1
ATOM 560 C C . GLY A 1 71 ? -2.557 0.874 35.713 1.00 62.72 71 GLY A C 1
ATOM 561 O O . GLY A 1 71 ? -2.902 1.031 36.878 1.00 62.72 71 GLY A O 1
ATOM 562 N N . ASP A 1 72 ? -3.414 0.529 34.750 1.00 60.38 72 ASP A N 1
ATOM 563 C CA . ASP A 1 72 ? -4.859 0.355 34.964 1.00 60.38 72 ASP A CA 1
ATOM 564 C C . ASP A 1 72 ? -5.171 -0.799 35.935 1.00 60.38 72 ASP A C 1
ATOM 566 O O . ASP A 1 72 ? -6.129 -0.743 36.702 1.00 60.38 72 ASP A O 1
ATOM 570 N N . SER A 1 73 ? -4.360 -1.860 35.941 1.00 58.72 73 SER A N 1
ATOM 571 C CA . SER A 1 73 ? -4.523 -2.979 36.884 1.00 58.72 73 SER A CA 1
ATOM 572 C C . SER A 1 73 ? -4.082 -2.603 38.304 1.00 58.72 73 SER A C 1
ATOM 574 O O . SER A 1 73 ? -4.699 -3.038 39.276 1.00 58.72 73 SER A O 1
ATOM 576 N N . VAL A 1 74 ? -3.045 -1.766 38.431 1.00 59.50 74 VAL A N 1
ATOM 577 C CA . VAL A 1 74 ? -2.569 -1.230 39.718 1.00 59.50 74 VAL A CA 1
ATOM 578 C C . VAL A 1 74 ? -3.563 -0.216 40.295 1.00 59.50 74 VAL A C 1
ATOM 580 O O . VAL A 1 74 ? -3.826 -0.238 41.491 1.00 59.50 74 VAL A O 1
ATOM 583 N N . THR A 1 75 ? -4.189 0.634 39.476 1.00 56.81 75 THR A N 1
ATOM 584 C CA . THR A 1 75 ? -5.214 1.570 39.969 1.00 56.81 75 THR A CA 1
ATOM 585 C C . THR A 1 75 ? -6.515 0.861 40.348 1.00 56.81 75 THR A C 1
ATOM 587 O O . THR A 1 75 ? -7.084 1.180 41.385 1.00 56.81 75 THR A O 1
ATOM 590 N N . ASN A 1 76 ? -6.949 -0.165 39.607 1.00 57.03 76 ASN A N 1
ATOM 591 C CA . ASN A 1 76 ? -8.130 -0.964 39.976 1.00 57.03 76 ASN A CA 1
ATOM 592 C C . ASN A 1 76 ? -7.924 -1.854 41.219 1.00 57.03 76 ASN A C 1
ATOM 594 O O . ASN A 1 76 ? -8.902 -2.333 41.784 1.00 57.03 76 ASN A O 1
ATOM 598 N N . SER A 1 77 ? -6.681 -2.067 41.660 1.00 58.47 77 SER A N 1
ATOM 599 C CA . SER A 1 77 ? -6.368 -2.760 42.920 1.00 58.47 77 SER A CA 1
ATOM 600 C C . SER A 1 77 ? -6.120 -1.807 44.099 1.00 58.47 77 SER A C 1
ATOM 602 O O . SER A 1 77 ? -6.064 -2.263 45.238 1.00 58.47 77 SER A O 1
ATOM 604 N N . VAL A 1 78 ? -6.013 -0.493 43.849 1.00 58.03 78 VAL A N 1
ATOM 605 C CA . VAL A 1 78 ? -5.710 0.549 44.854 1.00 58.03 78 VAL A CA 1
ATOM 606 C C . VAL A 1 78 ? -6.816 1.622 44.940 1.00 58.03 78 VAL A C 1
ATOM 608 O O . VAL A 1 78 ? -6.654 2.640 45.607 1.00 58.03 78 VAL A O 1
ATOM 611 N N . LEU A 1 79 ? -7.983 1.411 44.322 1.00 53.03 79 LEU A N 1
ATOM 612 C CA . LEU A 1 79 ? -9.154 2.258 44.570 1.00 53.03 79 LEU A CA 1
ATOM 613 C C . LEU A 1 79 ? -10.003 1.692 45.723 1.00 53.03 79 LEU A C 1
ATOM 615 O O . LEU A 1 79 ? -10.270 0.488 45.749 1.00 53.03 79 LEU A O 1
ATOM 619 N N . PRO A 1 80 ? -10.436 2.537 46.681 1.00 55.03 80 PRO A N 1
ATOM 620 C CA . PRO A 1 80 ? -11.322 2.110 47.755 1.00 55.03 80 PRO A CA 1
ATOM 621 C C . PRO A 1 80 ? -12.651 1.630 47.167 1.00 55.03 80 PRO A C 1
ATOM 623 O O . PRO A 1 80 ? -13.103 2.135 46.139 1.00 55.03 80 PRO A O 1
ATOM 626 N N . MET A 1 81 ? -13.259 0.643 47.828 1.00 44.62 81 MET A N 1
ATOM 627 C CA . MET A 1 81 ? -14.536 0.040 47.435 1.00 44.62 81 MET A CA 1
ATOM 628 C C . MET A 1 81 ? -15.553 1.098 46.962 1.00 44.62 81 MET A C 1
ATOM 630 O O . MET A 1 81 ? -15.703 2.128 47.629 1.00 44.62 81 MET A O 1
ATOM 634 N N . PRO A 1 82 ? -16.292 0.866 45.860 1.00 50.56 82 PRO A N 1
ATOM 635 C CA . PRO A 1 82 ? -17.337 1.790 45.444 1.00 50.56 82 PRO A CA 1
ATOM 636 C C . PRO A 1 82 ? -18.432 1.845 46.520 1.00 50.56 82 PRO A C 1
ATOM 638 O O . PRO A 1 82 ? -19.056 0.840 46.853 1.00 50.56 82 PRO A O 1
ATOM 641 N N . SER A 1 83 ? -18.686 3.039 47.057 1.00 57.78 83 SER A N 1
ATOM 642 C CA . SER A 1 83 ? -19.692 3.328 48.090 1.00 57.78 83 SER A CA 1
ATOM 643 C C . SER A 1 83 ? -21.141 3.331 47.570 1.00 57.78 83 SER A C 1
ATOM 645 O O . SER A 1 83 ? -22.014 3.986 48.139 1.00 57.78 83 SER A O 1
ATOM 647 N N . THR A 1 84 ? -21.428 2.589 46.499 1.00 54.03 84 THR A N 1
ATOM 648 C CA . THR A 1 84 ? -22.739 2.567 45.832 1.00 54.03 84 THR A CA 1
ATOM 649 C C . THR A 1 84 ? -23.606 1.356 46.178 1.00 54.03 84 THR A C 1
ATOM 651 O O . THR A 1 84 ? -24.642 1.158 45.555 1.00 54.03 84 THR A O 1
ATOM 654 N N . PHE A 1 85 ? -23.275 0.600 47.229 1.00 47.81 85 PHE A N 1
ATOM 655 C CA . P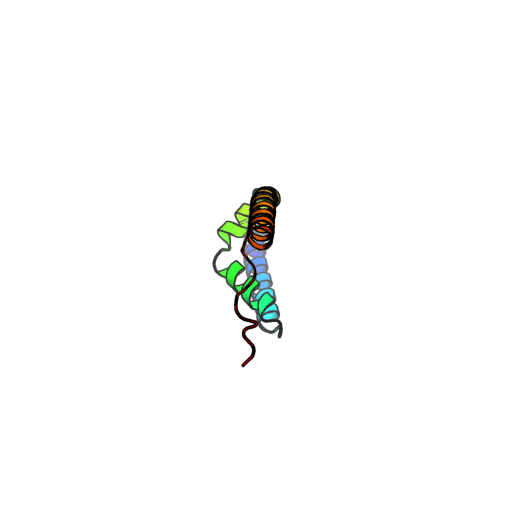HE A 1 85 ? -24.203 -0.360 47.846 1.00 47.81 85 PHE A CA 1
ATOM 656 C C . PHE A 1 85 ? -24.768 0.199 49.162 1.00 47.81 85 PHE A C 1
ATOM 658 O O . PHE A 1 85 ? -24.584 -0.349 50.244 1.00 47.81 85 PHE A O 1
ATOM 665 N N . ARG A 1 86 ? -25.437 1.352 49.065 1.00 44.41 86 ARG A N 1
ATOM 666 C CA . ARG A 1 86 ? -26.319 1.880 50.111 1.00 44.41 86 ARG A CA 1
ATOM 667 C C . ARG A 1 86 ? -27.739 1.458 49.737 1.00 44.41 86 ARG A C 1
ATOM 669 O O . ARG A 1 86 ? -28.379 2.134 48.939 1.00 44.41 86 ARG A O 1
ATOM 676 N N . TRP A 1 87 ? -28.190 0.318 50.257 1.00 35.41 87 TRP A N 1
ATOM 677 C CA . TRP A 1 87 ? -29.610 -0.031 50.222 1.00 35.41 87 TRP A CA 1
ATOM 678 C C . TRP A 1 87 ? -30.356 0.867 51.211 1.00 35.41 87 TRP A C 1
ATOM 680 O O . TRP A 1 87 ? -29.977 0.952 52.382 1.00 35.41 87 TRP A O 1
ATOM 690 N N . ALA A 1 88 ? -31.351 1.580 50.687 1.00 48.50 88 ALA A N 1
ATOM 691 C CA . ALA A 1 88 ? -32.564 1.911 51.421 1.00 48.50 88 ALA A CA 1
ATOM 692 C C . ALA A 1 88 ? -33.465 0.668 51.468 1.00 48.50 88 ALA A C 1
ATOM 694 O O . ALA A 1 88 ? -33.335 -0.169 50.542 1.00 48.50 88 ALA A O 1
#

Radius of gyration: 25.42 Å; chains: 1; bounding box: 46×14×84 Å

Organism: NCBI:txid2126339

Sequence (88 aa):
MSLMGLCRSWARKAWKRRLSWTMRCRFEPIKKVAKTIEEHPWGILNAIVLKVGNGPAEGIAASRRSKSKAGDSVTNSVLPMPSTFRWA